Protein AF-A0A535HLF4-F1 (afdb_monomer_lite)

Radius of gyration: 20.34 Å; chains: 1; bounding box: 39×27×72 Å

Structure (mmCIF, N/CA/C/O backbone):
data_AF-A0A535HLF4-F1
#
_entry.id   AF-A0A535HLF4-F1
#
loop_
_atom_site.group_PDB
_atom_site.id
_atom_site.type_symbol
_atom_site.label_atom_id
_atom_site.label_alt_id
_atom_site.label_comp_id
_atom_site.label_asym_id
_atom_site.label_entity_id
_atom_site.label_seq_id
_atom_site.pdbx_PDB_ins_code
_atom_site.Cartn_x
_atom_site.Cartn_y
_atom_site.Cartn_z
_atom_site.occupancy
_atom_site.B_iso_or_equiv
_atom_site.auth_seq_id
_atom_site.auth_comp_id
_atom_site.auth_asym_id
_atom_site.auth_atom_id
_atom_site.pdbx_PDB_model_num
ATOM 1 N N . MET A 1 1 ? -10.264 -4.243 44.017 1.00 39.00 1 MET A N 1
ATOM 2 C CA . MET A 1 1 ? -11.212 -4.834 43.049 1.00 39.00 1 MET A CA 1
ATOM 3 C C . MET A 1 1 ? -11.030 -4.059 41.751 1.00 39.00 1 MET A C 1
ATOM 5 O O . MET A 1 1 ? -11.555 -2.963 41.625 1.00 39.00 1 MET A O 1
ATOM 9 N N . ASN A 1 2 ? -10.139 -4.531 40.873 1.00 40.22 2 ASN A N 1
ATOM 10 C CA . ASN A 1 2 ? -9.757 -3.795 39.664 1.00 40.22 2 ASN A CA 1
ATOM 11 C C . ASN A 1 2 ? -10.858 -3.970 38.621 1.00 40.22 2 ASN A C 1
ATOM 13 O O . ASN A 1 2 ? -11.098 -5.075 38.140 1.00 40.22 2 ASN A O 1
ATOM 17 N N . THR A 1 3 ? -11.554 -2.887 38.302 1.00 48.69 3 THR A N 1
ATOM 18 C CA . THR A 1 3 ? -12.535 -2.829 37.224 1.00 48.69 3 THR A CA 1
ATOM 19 C C . THR A 1 3 ? -11.800 -2.884 35.888 1.00 48.69 3 THR A C 1
ATOM 21 O O . THR A 1 3 ? -11.430 -1.864 35.312 1.00 48.69 3 THR A O 1
ATOM 24 N N . SER A 1 4 ? -11.556 -4.094 35.386 1.00 50.53 4 SER A N 1
ATOM 25 C CA . SER A 1 4 ? -11.115 -4.313 34.009 1.00 50.53 4 SER A CA 1
ATOM 26 C C . SER A 1 4 ? -12.221 -3.837 33.069 1.00 50.53 4 SER A C 1
ATOM 28 O O . SER A 1 4 ? -13.169 -4.566 32.780 1.00 50.53 4 SER A O 1
ATOM 30 N N . SER A 1 5 ? -12.142 -2.584 32.625 1.00 57.81 5 SER A N 1
ATOM 31 C CA . SER A 1 5 ? -13.038 -2.030 31.619 1.00 57.81 5 SER A CA 1
ATOM 32 C C . SER A 1 5 ? -12.836 -2.794 30.310 1.00 57.81 5 SER A C 1
ATOM 34 O O . SER A 1 5 ? -11.873 -2.587 29.575 1.00 57.81 5 SER A O 1
ATOM 36 N N . THR A 1 6 ? -13.730 -3.740 30.021 1.00 64.94 6 THR A N 1
ATOM 37 C CA . THR A 1 6 ? -13.706 -4.489 28.764 1.00 64.94 6 THR A CA 1
ATOM 38 C C . THR A 1 6 ? -13.972 -3.513 27.621 1.00 64.94 6 THR A C 1
ATOM 40 O O . THR A 1 6 ? -15.090 -3.017 27.460 1.00 64.94 6 THR A O 1
ATOM 43 N N . PHE A 1 7 ? -12.942 -3.194 26.839 1.00 70.12 7 PHE A N 1
ATOM 44 C CA . PHE A 1 7 ? -13.073 -2.330 25.672 1.00 70.12 7 PHE A CA 1
ATOM 45 C C . PHE A 1 7 ? -14.036 -2.976 24.664 1.00 70.12 7 PHE A C 1
ATOM 47 O O . PHE A 1 7 ? -13.758 -4.043 24.118 1.00 70.12 7 PHE A O 1
ATOM 54 N N . LYS A 1 8 ? -15.190 -2.342 24.423 1.00 79.06 8 LYS A N 1
ATOM 55 C CA . LYS A 1 8 ? -16.149 -2.764 23.394 1.00 79.06 8 LYS A CA 1
ATOM 56 C C . LYS A 1 8 ? -15.992 -1.880 22.163 1.00 79.06 8 LYS A C 1
ATOM 58 O O . LYS A 1 8 ? -16.388 -0.715 22.176 1.00 79.06 8 LYS A O 1
ATOM 63 N N . PHE A 1 9 ? -15.446 -2.450 21.094 1.00 79.50 9 PHE A N 1
ATOM 64 C CA . PHE A 1 9 ? -15.343 -1.780 19.802 1.00 79.50 9 PHE A CA 1
ATOM 65 C C . PHE A 1 9 ? -16.737 -1.447 19.242 1.00 79.50 9 PHE A C 1
ATOM 67 O O . PHE A 1 9 ? -17.640 -2.286 19.237 1.00 79.50 9 PHE A O 1
ATOM 74 N N . ARG A 1 10 ? -16.914 -0.214 18.755 1.00 84.69 10 ARG A N 1
ATOM 75 C CA . ARG A 1 10 ? -18.171 0.274 18.168 1.00 84.69 10 ARG A CA 1
ATOM 76 C C . ARG A 1 10 ? -17.894 0.913 16.812 1.00 84.69 10 ARG A C 1
ATOM 78 O O . ARG A 1 10 ? -17.233 1.945 16.752 1.00 84.69 10 ARG A O 1
ATOM 85 N N . TRP A 1 11 ? -18.484 0.372 15.749 1.00 80.88 11 TRP A N 1
ATOM 86 C CA . TRP A 1 11 ? -18.336 0.894 14.382 1.00 80.88 11 TRP A CA 1
ATOM 87 C C . TRP A 1 11 ? -18.789 2.350 14.218 1.00 80.88 11 TRP A C 1
ATOM 89 O O . TRP A 1 11 ? -18.160 3.111 13.499 1.00 80.88 11 TRP A O 1
ATOM 99 N N . ARG A 1 12 ? -19.838 2.765 14.940 1.00 83.50 12 ARG A N 1
ATOM 100 C CA . ARG A 1 12 ? -20.355 4.148 14.917 1.00 83.50 12 ARG A CA 1
ATOM 101 C C . ARG A 1 12 ? -19.564 5.131 15.795 1.00 83.50 12 ARG A C 1
ATOM 103 O O . ARG A 1 12 ? -20.002 6.260 15.978 1.00 83.50 12 ARG A O 1
ATOM 110 N N . SER A 1 13 ? -18.458 4.702 16.404 1.00 85.50 13 SER A N 1
ATOM 111 C CA . SER A 1 13 ? -17.567 5.599 17.152 1.00 85.50 13 SER A CA 1
ATOM 112 C C . SER A 1 13 ? -16.531 6.234 16.223 1.00 85.50 13 SER A C 1
ATOM 114 O O . SER A 1 13 ? -16.254 5.686 15.159 1.00 85.50 13 SER A O 1
ATOM 116 N N . LEU A 1 14 ? -15.907 7.336 16.652 1.00 81.75 14 LEU A N 1
ATOM 117 C CA . LEU A 1 14 ? -14.787 7.959 15.929 1.00 81.75 14 LEU A CA 1
ATOM 118 C C . LEU A 1 14 ? -13.689 6.943 15.576 1.00 81.75 14 LEU A C 1
ATOM 120 O O . LEU A 1 14 ? -13.194 6.941 14.458 1.00 81.75 14 LEU A O 1
ATOM 124 N N . LEU A 1 15 ? -13.385 6.014 16.488 1.00 81.81 15 LEU A N 1
ATOM 125 C CA . LEU A 1 15 ? -12.400 4.955 16.259 1.00 81.81 15 LEU A CA 1
ATOM 126 C C . LEU A 1 15 ? -12.857 3.968 15.171 1.00 81.81 15 LEU A C 1
ATOM 128 O O . LEU A 1 15 ? -12.048 3.536 14.358 1.00 81.81 15 LEU A O 1
ATOM 132 N N . GLY A 1 16 ? -14.153 3.650 15.109 1.00 79.06 16 GLY A N 1
ATOM 133 C CA . GLY A 1 16 ? -14.724 2.826 14.041 1.00 79.06 16 GLY A CA 1
ATOM 134 C C . GLY A 1 16 ? -14.679 3.501 12.666 1.00 79.06 16 GLY A C 1
ATOM 135 O O . GLY A 1 16 ? -14.392 2.832 11.676 1.00 79.06 16 GLY A O 1
ATOM 136 N N . ILE A 1 17 ? -14.885 4.821 12.614 1.00 86.06 17 ILE A N 1
ATOM 137 C CA . ILE A 1 17 ? -14.756 5.619 11.384 1.00 86.06 17 ILE A CA 1
ATOM 138 C C . ILE A 1 17 ? -13.297 5.643 10.912 1.00 86.06 17 ILE A C 1
ATOM 140 O O . ILE A 1 17 ? -13.038 5.374 9.742 1.00 86.06 17 ILE A O 1
ATOM 144 N N . SER A 1 18 ? -12.338 5.888 11.813 1.00 82.50 18 SER A N 1
ATOM 145 C CA . SER A 1 18 ? -10.908 5.838 11.477 1.00 82.50 18 SER A CA 1
ATOM 146 C C . SER A 1 18 ? -10.494 4.461 10.961 1.00 82.50 18 SER A C 1
ATOM 148 O O . SER A 1 18 ? -9.805 4.378 9.950 1.00 82.50 18 SER A O 1
ATOM 150 N N . VAL A 1 19 ? -10.954 3.380 11.604 1.00 82.56 19 VAL A N 1
ATOM 151 C CA . VAL A 1 19 ? -10.715 2.009 11.125 1.00 82.56 19 VAL A CA 1
ATOM 152 C C . VAL A 1 19 ? -11.241 1.839 9.704 1.00 82.56 19 VAL A C 1
ATOM 154 O O . VAL A 1 19 ? -10.497 1.354 8.864 1.00 82.56 19 VAL A O 1
ATOM 157 N N . ALA A 1 20 ? -12.475 2.262 9.414 1.00 86.00 20 ALA A N 1
ATOM 158 C CA . ALA A 1 20 ? -13.055 2.140 8.076 1.00 86.00 20 ALA A CA 1
ATOM 159 C C . ALA A 1 20 ? -12.265 2.928 7.016 1.00 86.00 20 ALA A C 1
ATOM 161 O O . ALA A 1 20 ? -11.998 2.395 5.941 1.00 86.00 20 ALA A O 1
ATOM 162 N N . LEU A 1 21 ? -11.842 4.156 7.336 1.00 87.06 21 LEU A N 1
ATOM 163 C CA . LEU A 1 21 ? -11.036 4.986 6.440 1.00 87.06 21 LEU A CA 1
ATOM 164 C C . LEU A 1 21 ? -9.686 4.334 6.134 1.00 87.06 21 LEU A C 1
ATOM 166 O O . LEU A 1 21 ? -9.375 4.120 4.964 1.00 87.06 21 LEU A O 1
ATOM 170 N N . TYR A 1 22 ? -8.927 3.933 7.156 1.00 86.19 22 TYR A N 1
ATOM 171 C CA . TYR A 1 22 ? -7.631 3.287 6.939 1.00 86.19 22 TYR A CA 1
ATOM 172 C C . TYR A 1 22 ? -7.755 1.934 6.233 1.00 86.19 22 TYR A C 1
ATOM 174 O O . TYR A 1 22 ? -6.888 1.583 5.439 1.00 86.19 22 TYR A O 1
ATOM 182 N N . LEU A 1 23 ? -8.844 1.189 6.456 1.00 86.31 23 LEU A N 1
ATOM 183 C CA . LEU A 1 23 ? -9.101 -0.049 5.718 1.00 86.31 23 LEU A CA 1
ATOM 184 C C . LEU A 1 23 ? -9.404 0.218 4.248 1.00 86.31 23 LEU A C 1
ATOM 186 O O . LEU A 1 23 ? -8.883 -0.488 3.391 1.00 86.31 23 LEU A O 1
ATOM 190 N N . SER A 1 24 ? -10.219 1.233 3.954 1.00 86.62 24 SER A N 1
ATOM 191 C CA . SER A 1 24 ? -10.517 1.618 2.574 1.00 86.62 24 SER A CA 1
ATOM 192 C C . SER A 1 24 ? -9.265 2.109 1.845 1.00 86.62 24 SER A C 1
ATOM 194 O O . SER A 1 24 ? -9.007 1.683 0.722 1.00 86.62 24 SER A O 1
ATOM 196 N N . TYR A 1 25 ? -8.434 2.913 2.511 1.00 83.00 25 TYR A N 1
ATOM 197 C CA . TYR A 1 25 ? -7.167 3.391 1.971 1.00 83.00 25 TYR A CA 1
ATOM 198 C C . TYR A 1 25 ? -6.171 2.246 1.745 1.00 83.00 25 TYR A C 1
ATOM 200 O O . TYR A 1 25 ? -5.617 2.118 0.654 1.00 83.00 25 TYR A O 1
ATOM 208 N N . GLY A 1 26 ? -5.993 1.362 2.730 1.00 80.38 26 GLY A N 1
ATOM 209 C CA . GLY A 1 26 ? -5.147 0.178 2.595 1.00 80.38 26 GLY A CA 1
ATOM 210 C C . GLY A 1 26 ? -5.627 -0.753 1.479 1.00 80.38 26 GLY A C 1
ATOM 211 O O . GLY A 1 26 ? -4.821 -1.214 0.681 1.00 80.38 26 GLY A O 1
ATOM 212 N N . ALA A 1 27 ? -6.939 -0.971 1.348 1.00 84.19 27 ALA A N 1
ATOM 213 C CA . ALA A 1 27 ? -7.509 -1.790 0.278 1.00 84.19 27 ALA A CA 1
ATOM 214 C C . ALA A 1 27 ? -7.254 -1.198 -1.118 1.00 84.19 27 ALA A C 1
ATOM 216 O O . ALA A 1 27 ? -6.897 -1.936 -2.036 1.00 84.19 27 ALA A O 1
ATOM 217 N N . LEU A 1 28 ? -7.372 0.125 -1.278 1.00 83.31 28 LEU A N 1
ATOM 218 C CA . LEU A 1 28 ? -6.998 0.801 -2.525 1.00 83.31 28 LEU A CA 1
ATOM 219 C C . LEU A 1 28 ? -5.506 0.619 -2.838 1.00 83.31 28 LEU A C 1
ATOM 221 O O . LEU A 1 28 ? -5.153 0.313 -3.975 1.00 83.31 28 LEU A O 1
ATOM 225 N N . ASN A 1 29 ? -4.642 0.725 -1.825 1.00 80.75 29 ASN A N 1
ATOM 226 C CA . ASN A 1 29 ? -3.202 0.498 -1.967 1.00 80.75 29 ASN A CA 1
ATOM 227 C C . ASN A 1 29 ? -2.819 -0.971 -2.196 1.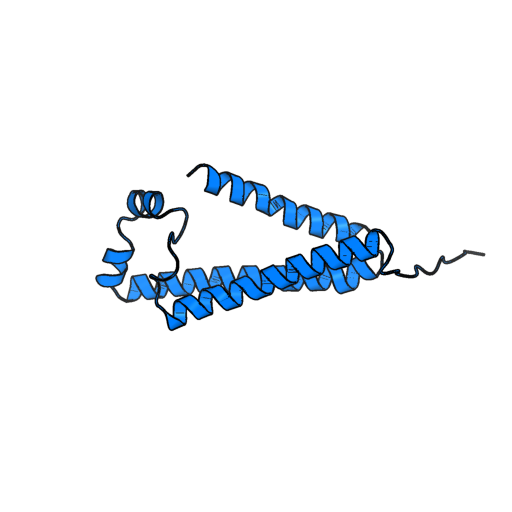00 80.75 29 ASN A C 1
ATOM 229 O O . ASN A 1 29 ? -1.726 -1.224 -2.682 1.00 80.75 29 ASN A O 1
ATOM 233 N N . VAL A 1 30 ? -3.690 -1.939 -1.895 1.00 81.50 30 VAL A N 1
ATOM 234 C CA . VAL A 1 30 ? -3.522 -3.341 -2.321 1.00 81.50 30 VAL A CA 1
ATOM 235 C C . VAL A 1 30 ? -3.962 -3.524 -3.776 1.00 81.50 30 VAL A C 1
ATOM 237 O O . VAL A 1 30 ? -3.355 -4.299 -4.509 1.00 81.50 30 VAL A O 1
ATOM 240 N N . TYR A 1 31 ? -5.002 -2.812 -4.212 1.00 81.19 31 TYR A N 1
ATOM 241 C CA . TYR A 1 31 ? -5.533 -2.919 -5.572 1.00 81.19 31 TYR A CA 1
ATOM 242 C C . TYR A 1 31 ? -4.597 -2.314 -6.632 1.00 81.19 31 TYR A C 1
ATOM 244 O O . TYR A 1 31 ? -4.345 -2.936 -7.665 1.00 81.19 31 TYR A O 1
ATOM 252 N N . LEU A 1 32 ? -4.051 -1.123 -6.369 1.00 77.06 32 LEU A N 1
ATOM 253 C CA . LEU A 1 32 ? -3.125 -0.407 -7.260 1.00 77.06 32 LEU A CA 1
ATOM 254 C C . LEU A 1 32 ? -1.937 -1.263 -7.758 1.00 77.06 32 LEU A C 1
ATOM 256 O O . LEU A 1 32 ? -1.775 -1.378 -8.973 1.00 77.06 32 LEU A O 1
ATOM 260 N N . PRO A 1 33 ? -1.150 -1.922 -6.887 1.00 75.75 33 PRO A N 1
ATOM 261 C CA . PRO A 1 33 ? -0.014 -2.745 -7.293 1.00 75.75 33 PRO A CA 1
ATOM 262 C C . PRO A 1 33 ? -0.405 -4.079 -7.934 1.00 75.75 33 PRO A C 1
ATOM 264 O O . PRO A 1 33 ? 0.481 -4.798 -8.370 1.00 75.75 33 PRO A O 1
ATOM 267 N N . ILE A 1 34 ? -1.690 -4.437 -8.015 1.00 78.31 34 ILE A N 1
ATOM 268 C CA . ILE A 1 34 ? -2.157 -5.542 -8.871 1.00 78.31 34 ILE A CA 1
ATOM 269 C C . ILE A 1 34 ? -2.508 -4.991 -10.253 1.00 78.31 34 ILE A C 1
ATOM 271 O O . ILE A 1 34 ? -2.126 -5.561 -11.274 1.00 78.31 34 ILE A O 1
ATOM 275 N N . TYR A 1 35 ? -3.221 -3.865 -10.285 1.00 74.44 35 TYR A N 1
ATOM 276 C CA . TYR A 1 35 ? -3.675 -3.231 -11.516 1.00 74.44 35 TYR A CA 1
ATOM 277 C C . TYR A 1 35 ? -2.506 -2.764 -12.395 1.00 74.44 35 TYR A C 1
ATOM 279 O O . TYR A 1 35 ? -2.476 -3.078 -13.583 1.00 74.44 35 TYR A O 1
ATOM 287 N N . VAL A 1 36 ? -1.520 -2.074 -11.814 1.00 69.94 36 VAL A N 1
ATOM 288 C CA . VAL A 1 36 ? -0.363 -1.533 -12.546 1.00 69.94 36 VAL A CA 1
ATOM 289 C C . VAL A 1 36 ? 0.421 -2.633 -13.278 1.00 69.94 36 VAL A C 1
ATOM 291 O O . VAL A 1 36 ? 0.443 -2.595 -14.510 1.00 69.94 36 VAL A O 1
ATOM 294 N N . PRO A 1 37 ? 0.988 -3.662 -12.618 1.00 67.94 37 PRO A N 1
ATOM 295 C CA . PRO A 1 37 ? 1.740 -4.696 -13.323 1.00 67.94 37 PRO A CA 1
ATOM 296 C C . PRO A 1 37 ? 0.854 -5.499 -14.276 1.00 67.94 37 PRO A C 1
ATOM 298 O O . PRO A 1 37 ? 1.302 -5.849 -15.363 1.00 67.94 37 PRO A O 1
ATOM 301 N N . TYR A 1 38 ? -0.425 -5.720 -13.953 1.00 72.50 38 TYR A N 1
ATOM 302 C CA . TYR A 1 38 ? -1.352 -6.348 -14.896 1.00 72.50 38 TYR A CA 1
ATOM 303 C C . TYR A 1 38 ? -1.456 -5.552 -16.208 1.00 72.50 38 TYR A C 1
ATOM 305 O O . TYR A 1 38 ? -1.381 -6.131 -17.293 1.00 72.50 38 TYR A O 1
ATOM 313 N N . THR A 1 39 ? -1.559 -4.222 -16.134 1.00 66.94 39 THR A N 1
ATOM 314 C CA . THR A 1 39 ? -1.562 -3.360 -17.328 1.00 66.94 39 THR A CA 1
ATOM 315 C C . THR A 1 39 ? -0.207 -3.304 -18.039 1.00 66.94 39 THR A C 1
ATOM 317 O O . THR A 1 39 ? -0.186 -3.279 -19.268 1.00 66.94 39 THR A O 1
ATOM 320 N N . LEU A 1 40 ? 0.922 -3.378 -17.324 1.00 66.94 40 LEU A N 1
ATOM 321 C CA . LEU A 1 40 ? 2.247 -3.480 -17.955 1.00 66.94 40 LEU A CA 1
ATOM 322 C C . LEU A 1 40 ? 2.420 -4.785 -18.729 1.00 66.94 40 LEU A C 1
ATOM 324 O O . LEU A 1 40 ? 2.890 -4.775 -19.864 1.00 66.94 40 LEU A O 1
ATOM 328 N N . HIS A 1 41 ? 2.079 -5.914 -18.108 1.00 67.69 41 HIS A N 1
ATOM 329 C CA . HIS A 1 41 ? 2.272 -7.239 -18.698 1.00 67.69 41 HIS A CA 1
ATOM 330 C C . HIS A 1 41 ? 1.318 -7.477 -19.878 1.00 67.69 41 HIS A C 1
ATOM 332 O O . HIS A 1 41 ? 1.641 -8.251 -20.775 1.00 67.69 41 HIS A O 1
ATOM 338 N N . THR A 1 42 ? 0.167 -6.792 -19.919 1.00 68.12 42 THR A N 1
ATOM 339 C CA . THR A 1 42 ? -0.814 -6.915 -21.014 1.00 68.12 42 THR A CA 1
ATOM 340 C C . THR A 1 42 ? -0.661 -5.871 -22.123 1.00 68.12 42 THR A C 1
ATOM 342 O O . THR A 1 42 ? -0.952 -6.186 -23.275 1.00 68.12 42 THR A O 1
ATOM 345 N N . GLN A 1 43 ? -0.208 -4.650 -21.816 1.00 62.88 43 GLN A N 1
ATOM 346 C CA . GLN A 1 43 ? -0.121 -3.537 -22.780 1.00 62.88 43 GLN A CA 1
ATOM 347 C C . GLN A 1 43 ? 1.325 -3.099 -23.090 1.00 62.88 43 GLN A C 1
ATOM 349 O O . GLN A 1 43 ? 1.539 -2.255 -23.959 1.00 62.88 43 GLN A O 1
ATOM 354 N N . GLY A 1 44 ? 2.323 -3.697 -22.431 1.00 54.81 44 GLY A N 1
ATOM 355 C CA . GLY A 1 44 ? 3.743 -3.376 -22.579 1.00 54.81 44 GLY A CA 1
ATOM 356 C C . GLY A 1 44 ? 4.193 -2.187 -21.722 1.00 54.81 44 GLY A C 1
ATOM 357 O O . GLY A 1 44 ? 3.382 -1.395 -21.254 1.00 54.81 44 GLY A O 1
ATOM 358 N N . ALA A 1 45 ? 5.512 -2.024 -21.559 1.00 53.12 45 ALA A N 1
ATOM 359 C CA . ALA A 1 45 ? 6.155 -0.984 -20.734 1.00 53.12 45 ALA A CA 1
ATOM 360 C C . ALA A 1 45 ? 5.859 0.479 -21.150 1.00 53.12 45 ALA A C 1
ATOM 362 O O . ALA A 1 45 ? 6.341 1.410 -20.518 1.00 53.12 45 ALA A O 1
ATOM 363 N N . TRP A 1 46 ? 5.072 0.675 -22.209 1.00 50.66 46 TRP A N 1
ATOM 364 C CA . TRP A 1 46 ? 4.659 1.963 -22.769 1.00 50.66 46 TRP A CA 1
ATOM 365 C C . TRP A 1 46 ? 3.319 2.467 -22.221 1.00 50.66 46 TRP A C 1
ATOM 367 O O . TRP A 1 46 ? 2.948 3.608 -22.483 1.00 50.66 46 TRP A O 1
ATOM 377 N N . SER A 1 47 ? 2.567 1.619 -21.510 1.00 49.62 47 SER A N 1
ATOM 378 C CA . SER A 1 47 ? 1.214 1.932 -21.023 1.00 49.62 47 SER A CA 1
ATOM 379 C C . SER A 1 47 ? 1.190 2.803 -19.763 1.00 49.62 47 SER A C 1
ATOM 381 O O . SER A 1 47 ? 0.152 3.361 -19.411 1.00 49.62 47 SER A O 1
ATOM 383 N N . VAL A 1 48 ? 2.337 2.961 -19.110 1.00 49.22 48 VAL A N 1
ATOM 384 C CA . VAL A 1 48 ? 2.549 3.816 -17.938 1.00 49.22 48 VAL A CA 1
ATOM 385 C C . VAL A 1 48 ? 3.492 4.934 -18.361 1.00 49.22 48 VAL A C 1
ATOM 387 O O . VAL A 1 48 ? 4.688 4.717 -18.530 1.00 49.22 48 VAL A O 1
ATOM 390 N N . GLY A 1 49 ? 2.943 6.121 -18.621 1.00 49.53 49 GLY A N 1
ATOM 391 C CA . GLY A 1 49 ? 3.752 7.317 -18.868 1.00 49.53 49 GLY A CA 1
ATOM 392 C C . GLY A 1 49 ? 4.539 7.718 -17.617 1.00 49.53 49 GLY A C 1
ATOM 393 O O . GLY A 1 49 ? 4.011 7.570 -16.518 1.00 49.53 49 GLY A O 1
ATOM 394 N N . GLY A 1 50 ? 5.760 8.241 -17.805 1.00 46.28 50 GLY A N 1
ATOM 395 C CA . GLY A 1 50 ? 6.689 8.621 -16.732 1.00 46.28 50 GLY A CA 1
ATOM 396 C C . GLY A 1 50 ? 7.118 7.421 -15.886 1.00 46.28 50 GLY A C 1
ATOM 397 O O . GLY A 1 50 ? 6.383 6.966 -15.015 1.00 46.28 50 GLY A O 1
ATOM 398 N N . LEU A 1 51 ? 8.308 6.889 -16.142 1.00 51.09 51 LEU A N 1
ATOM 399 C CA . LEU A 1 51 ? 8.775 5.666 -15.501 1.00 51.09 51 LEU A CA 1
ATOM 400 C C . LEU A 1 51 ? 9.333 5.920 -14.093 1.00 51.09 51 LEU A C 1
ATOM 402 O O . LEU A 1 51 ? 9.206 5.059 -13.220 1.00 51.09 51 LEU A O 1
ATOM 406 N N . VAL A 1 52 ? 9.976 7.073 -13.877 1.00 49.06 52 VAL A N 1
ATOM 407 C CA . VAL A 1 52 ? 10.611 7.410 -12.593 1.00 49.06 52 VAL A CA 1
ATOM 408 C C . VAL A 1 52 ? 10.052 8.706 -12.011 1.00 49.06 52 VAL A C 1
ATOM 410 O O . VAL A 1 52 ? 9.646 8.696 -10.848 1.00 49.06 52 VAL A O 1
ATOM 413 N N . LEU A 1 53 ? 9.986 9.794 -12.788 1.00 49.25 53 LEU A N 1
ATOM 414 C CA . LEU A 1 53 ? 9.441 11.084 -12.327 1.00 49.25 53 LEU A CA 1
ATOM 415 C C . LEU A 1 53 ? 8.391 11.669 -13.288 1.00 49.25 53 LEU A C 1
ATOM 417 O O . LEU A 1 53 ? 7.215 11.757 -12.944 1.00 49.25 53 LEU A O 1
ATOM 421 N N . THR A 1 54 ? 8.814 12.062 -14.490 1.00 52.91 54 THR A N 1
ATOM 422 C CA . THR A 1 54 ? 7.987 12.643 -15.561 1.00 52.91 54 THR A CA 1
ATOM 423 C C . THR A 1 54 ? 8.622 12.303 -16.907 1.00 52.91 54 THR A C 1
ATOM 425 O O . THR A 1 54 ? 9.817 12.009 -16.973 1.00 52.91 54 THR A O 1
ATOM 428 N N . ASN A 1 55 ? 7.853 12.345 -18.001 1.00 57.19 55 ASN A N 1
ATOM 429 C CA . ASN A 1 55 ? 8.414 12.093 -19.334 1.00 57.19 55 ASN A CA 1
ATOM 430 C C . ASN A 1 55 ? 9.565 13.065 -19.650 1.00 57.19 55 ASN A C 1
ATOM 432 O O . ASN A 1 55 ? 10.540 12.648 -20.271 1.00 57.19 55 ASN A O 1
ATOM 436 N N . GLU A 1 56 ? 9.490 14.327 -19.208 1.00 55.06 56 GLU A N 1
ATOM 437 C CA . GLU A 1 56 ? 10.551 15.312 -19.439 1.00 55.06 56 GLU A CA 1
ATOM 438 C C . GLU A 1 56 ? 11.808 15.052 -18.592 1.00 55.06 56 GLU A C 1
ATOM 440 O O . GLU A 1 56 ? 12.922 15.143 -19.116 1.00 55.06 56 GLU A O 1
ATOM 445 N N . ALA A 1 57 ? 11.658 14.701 -17.309 1.00 52.53 57 ALA A N 1
ATOM 446 C CA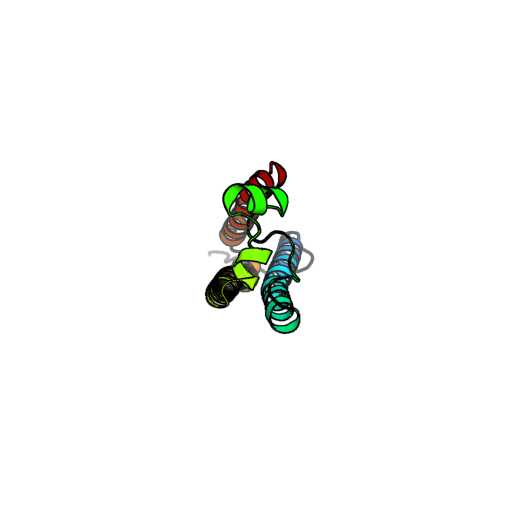 . ALA A 1 57 ? 12.788 14.416 -16.419 1.00 52.53 57 ALA A CA 1
ATOM 447 C C . ALA A 1 57 ? 13.498 13.103 -16.789 1.00 52.53 57 ALA A C 1
ATOM 449 O O . ALA A 1 57 ? 14.732 13.039 -16.788 1.00 52.53 57 ALA A O 1
ATOM 450 N N . ASP A 1 58 ? 12.727 12.085 -17.181 1.00 52.56 58 ASP A N 1
ATOM 451 C CA . ASP A 1 58 ? 13.255 10.796 -17.631 1.00 52.56 58 ASP A CA 1
ATOM 452 C C . ASP A 1 58 ? 13.988 10.948 -18.978 1.00 52.56 58 ASP A C 1
ATOM 454 O O . ASP A 1 58 ? 15.080 10.402 -19.146 1.00 52.56 58 ASP A O 1
ATOM 458 N N . LEU A 1 59 ? 13.465 11.779 -19.894 1.00 56.53 59 LEU A N 1
ATOM 459 C CA . LEU A 1 59 ? 14.153 12.162 -21.136 1.00 56.53 59 LEU A CA 1
ATOM 460 C C . LEU A 1 59 ? 15.471 12.904 -20.873 1.00 56.53 59 LEU A C 1
ATOM 462 O O . LEU A 1 59 ? 16.447 12.687 -21.594 1.00 56.53 59 LEU A O 1
ATOM 466 N N . ALA A 1 60 ? 15.509 13.776 -19.861 1.00 53.88 60 ALA A N 1
ATOM 467 C CA . ALA A 1 60 ? 16.666 14.615 -19.558 1.00 53.88 60 ALA A CA 1
ATOM 468 C C . ALA A 1 60 ? 17.802 13.861 -18.848 1.00 53.88 60 ALA A C 1
ATOM 470 O O . ALA A 1 60 ? 18.972 14.124 -19.130 1.00 53.88 60 ALA A O 1
ATOM 471 N N . MET A 1 61 ? 17.486 12.934 -17.935 1.00 52.69 61 MET A N 1
ATOM 472 C CA . MET A 1 61 ? 18.511 12.180 -17.201 1.00 52.69 61 MET A CA 1
ATOM 473 C C . MET A 1 61 ? 18.986 10.922 -17.925 1.00 52.69 61 MET A C 1
ATOM 475 O O . MET A 1 61 ? 20.149 10.543 -17.779 1.00 52.69 61 MET A O 1
ATOM 479 N N . LEU A 1 62 ? 18.102 10.246 -18.659 1.00 53.66 62 LEU A N 1
ATOM 480 C CA . LEU A 1 62 ? 18.349 8.879 -19.127 1.00 53.66 62 LEU A CA 1
ATOM 481 C C . LEU A 1 62 ? 18.172 8.726 -20.648 1.00 53.66 62 LEU A C 1
ATOM 483 O O . LEU A 1 62 ? 18.446 7.660 -21.201 1.00 53.66 62 LEU A O 1
ATOM 487 N N . GLY A 1 63 ? 17.793 9.806 -21.341 1.00 57.28 63 GLY A N 1
ATOM 488 C CA . GLY A 1 63 ? 17.389 9.772 -22.742 1.00 57.28 63 GLY A CA 1
ATOM 489 C C . GLY A 1 63 ? 15.998 9.157 -22.914 1.00 57.28 63 GLY A C 1
ATOM 490 O O . GLY A 1 63 ? 15.310 8.822 -21.953 1.00 57.28 63 GLY A O 1
ATOM 491 N N . SER A 1 64 ? 15.554 8.994 -24.161 1.00 56.59 64 SER A N 1
ATOM 492 C CA . SER A 1 64 ? 14.300 8.297 -24.457 1.00 56.59 64 SER A CA 1
ATOM 493 C C . SER A 1 64 ? 14.441 6.817 -24.076 1.00 56.59 64 SER A C 1
ATOM 495 O O . SER A 1 64 ? 14.937 6.003 -24.853 1.00 56.59 64 SER A O 1
ATOM 497 N N . PHE A 1 65 ? 14.026 6.437 -22.864 1.00 55.53 65 PHE A N 1
ATOM 498 C CA . PHE A 1 65 ? 13.967 5.028 -22.440 1.00 55.53 65 PHE A CA 1
ATOM 499 C C . PHE A 1 65 ? 13.109 4.173 -23.357 1.00 55.53 65 PHE A C 1
ATOM 501 O O . PHE A 1 65 ? 13.378 2.995 -23.563 1.00 55.53 65 PHE A O 1
ATOM 508 N N . ALA A 1 66 ? 12.103 4.812 -23.930 1.00 53.28 66 ALA A N 1
ATOM 509 C CA . ALA A 1 66 ? 11.354 4.355 -25.069 1.00 53.28 66 ALA A CA 1
ATOM 510 C C . ALA A 1 66 ? 12.273 3.841 -26.201 1.00 53.28 66 ALA A C 1
ATOM 512 O O . ALA A 1 66 ? 12.198 2.677 -26.595 1.00 53.28 66 ALA A O 1
ATOM 513 N N . GLU A 1 67 ? 13.196 4.665 -26.691 1.00 55.84 67 GLU A N 1
ATOM 514 C CA . GLU A 1 67 ? 14.156 4.273 -27.731 1.00 55.84 67 GLU A CA 1
ATOM 515 C C . GLU A 1 67 ? 15.195 3.254 -27.233 1.00 55.84 67 GLU A C 1
ATOM 517 O O . GLU A 1 67 ? 15.584 2.355 -27.983 1.00 55.84 67 GLU A O 1
ATOM 522 N N . ALA A 1 68 ? 15.628 3.341 -25.970 1.00 56.91 68 ALA A N 1
ATOM 523 C CA . ALA A 1 68 ? 16.570 2.386 -25.379 1.00 56.91 68 ALA A CA 1
ATOM 524 C C . ALA A 1 68 ? 15.964 0.977 -25.234 1.00 56.91 68 ALA A C 1
ATOM 526 O O . ALA A 1 68 ? 16.622 -0.013 -25.555 1.00 56.91 68 ALA A O 1
ATOM 527 N N . ALA A 1 69 ? 14.695 0.880 -24.829 1.00 56.47 69 ALA A N 1
ATOM 528 C CA . ALA A 1 69 ? 13.945 -0.372 -24.749 1.00 56.47 69 ALA A CA 1
ATOM 529 C C . ALA A 1 69 ? 13.605 -0.942 -26.138 1.00 56.47 69 ALA A C 1
ATOM 531 O O . ALA A 1 69 ? 13.501 -2.159 -26.284 1.00 56.47 69 ALA A O 1
ATOM 532 N N . GLN A 1 70 ? 13.472 -0.094 -27.168 1.00 60.00 70 GLN A N 1
ATOM 533 C CA . GLN A 1 70 ? 13.370 -0.551 -28.564 1.00 60.00 70 GLN A CA 1
ATOM 534 C C . GLN A 1 70 ? 14.700 -1.083 -29.106 1.00 60.00 70 GLN A C 1
ATOM 536 O O . GLN A 1 70 ? 14.697 -1.976 -29.953 1.00 60.00 70 GLN A O 1
ATOM 541 N N . ARG A 1 71 ? 15.835 -0.548 -28.638 1.00 63.81 71 ARG A N 1
ATOM 542 C CA . ARG A 1 71 ? 17.172 -0.987 -29.065 1.00 63.81 71 ARG A CA 1
ATOM 543 C C . ARG A 1 71 ? 17.651 -2.258 -28.368 1.00 63.81 71 ARG A C 1
ATOM 545 O O . ARG A 1 71 ? 18.353 -3.038 -29.006 1.00 63.81 71 ARG A O 1
ATOM 552 N N . ASP A 1 72 ? 17.299 -2.475 -27.100 1.00 62.41 72 ASP A N 1
ATOM 553 C CA . ASP A 1 72 ? 17.712 -3.662 -26.345 1.00 62.41 72 ASP A CA 1
ATOM 554 C C . ASP A 1 72 ? 16.588 -4.192 -25.440 1.00 62.41 72 ASP A C 1
ATOM 556 O O . ASP A 1 72 ? 16.145 -3.545 -24.486 1.00 62.41 72 ASP A O 1
ATOM 560 N N . VAL A 1 73 ? 16.167 -5.433 -25.707 1.00 67.62 73 VAL A N 1
ATOM 561 C CA . VAL A 1 73 ? 15.092 -6.121 -24.976 1.00 67.62 73 VAL A CA 1
ATOM 562 C C . VAL A 1 73 ? 15.419 -6.309 -23.487 1.00 67.62 73 VAL A C 1
ATOM 564 O O . VAL A 1 73 ? 14.513 -6.409 -22.656 1.00 67.62 73 VAL A O 1
ATOM 567 N N . ARG A 1 74 ? 16.709 -6.333 -23.120 1.00 66.25 74 ARG A N 1
ATOM 568 C CA . ARG A 1 74 ? 17.159 -6.501 -21.728 1.00 66.25 74 ARG A CA 1
ATOM 569 C C . ARG A 1 74 ? 16.863 -5.269 -20.877 1.00 66.25 74 ARG A C 1
ATOM 571 O O . ARG A 1 74 ? 16.545 -5.414 -19.698 1.00 66.25 74 ARG A O 1
ATOM 578 N N . VAL A 1 75 ? 16.920 -4.079 -21.477 1.00 65.88 75 VAL A N 1
ATOM 579 C CA . VAL A 1 75 ? 16.612 -2.810 -20.798 1.00 65.88 75 VAL A CA 1
ATOM 580 C C . VAL A 1 75 ? 15.119 -2.734 -20.481 1.00 65.88 75 VAL A C 1
ATOM 582 O O . VAL A 1 75 ? 14.750 -2.391 -19.361 1.00 65.88 75 VAL A O 1
ATOM 585 N N . GLY A 1 76 ? 14.262 -3.162 -21.415 1.00 63.12 76 GLY A N 1
ATOM 586 C CA . GLY A 1 76 ? 12.821 -3.285 -21.174 1.00 63.12 76 GLY A CA 1
ATOM 587 C C . GLY A 1 76 ? 12.477 -4.297 -20.069 1.00 63.12 76 GLY A C 1
ATOM 588 O O . GLY A 1 76 ? 11.646 -4.013 -19.210 1.00 63.12 76 GLY A O 1
ATOM 589 N N . ALA A 1 77 ? 13.154 -5.450 -20.034 1.00 68.50 77 ALA A N 1
ATOM 590 C CA . ALA A 1 77 ? 12.943 -6.468 -18.998 1.00 68.50 77 ALA A CA 1
ATOM 591 C C . ALA A 1 77 ? 13.386 -6.010 -17.595 1.00 68.50 77 ALA A C 1
ATOM 593 O O . ALA A 1 77 ? 12.713 -6.309 -16.604 1.00 68.50 77 ALA A O 1
ATOM 594 N N . PHE A 1 78 ? 14.491 -5.263 -17.501 1.00 70.38 78 PHE A N 1
ATOM 595 C CA . PHE A 1 78 ? 14.933 -4.649 -16.246 1.00 70.38 78 PHE A CA 1
ATOM 596 C C . PHE A 1 78 ? 13.899 -3.648 -15.715 1.00 70.38 78 PHE A C 1
ATOM 598 O O . PHE A 1 78 ? 13.567 -3.684 -14.533 1.00 70.38 78 PHE A O 1
ATOM 605 N N . LEU A 1 79 ? 13.339 -2.822 -16.601 1.00 68.31 79 LEU A N 1
ATOM 606 C CA . LEU A 1 79 ? 12.282 -1.860 -16.290 1.00 68.31 79 LEU A CA 1
ATOM 607 C C . LEU A 1 79 ? 11.054 -2.518 -15.653 1.00 68.31 79 LEU A C 1
ATOM 609 O O . LEU A 1 79 ? 10.597 -2.110 -14.586 1.00 68.31 79 LEU A O 1
ATOM 613 N N . VAL A 1 80 ? 10.542 -3.562 -16.311 1.00 70.81 80 VAL A N 1
ATOM 614 C CA . VAL A 1 80 ? 9.367 -4.306 -15.842 1.00 70.81 80 VAL A CA 1
ATOM 615 C C . VAL A 1 80 ? 9.673 -4.965 -14.500 1.00 70.81 80 VAL A C 1
ATOM 617 O O . VAL A 1 80 ? 8.883 -4.849 -13.571 1.00 70.81 80 VAL A O 1
ATOM 620 N N . SER A 1 81 ? 10.862 -5.556 -14.350 1.00 71.56 81 SER A N 1
ATOM 621 C CA . SER A 1 81 ? 11.283 -6.191 -13.093 1.00 71.56 81 SER A CA 1
ATOM 622 C C . SER A 1 81 ? 11.427 -5.189 -11.940 1.00 71.56 81 SER A C 1
ATOM 624 O O . SER A 1 81 ? 11.093 -5.500 -10.794 1.00 71.56 81 SER A O 1
ATOM 626 N N . PHE A 1 82 ? 11.912 -3.977 -12.222 1.00 75.56 82 PHE A N 1
ATOM 627 C CA . PHE A 1 82 ? 12.003 -2.903 -11.236 1.00 75.56 82 PHE A CA 1
ATOM 628 C C . PHE A 1 82 ? 10.608 -2.441 -10.791 1.00 75.56 82 PHE A C 1
ATOM 630 O O . PHE A 1 82 ? 10.347 -2.343 -9.589 1.00 75.56 82 PHE A O 1
ATOM 637 N N . MET A 1 83 ? 9.693 -2.242 -11.743 1.00 73.31 83 MET A N 1
ATOM 638 C CA . MET A 1 83 ? 8.308 -1.862 -11.462 1.00 73.31 83 MET A CA 1
ATOM 639 C C . MET A 1 83 ? 7.558 -2.955 -10.687 1.00 73.31 83 MET A C 1
ATOM 641 O O . MET A 1 83 ? 6.874 -2.647 -9.710 1.00 73.31 83 MET A O 1
ATOM 645 N N . ASP A 1 84 ? 7.747 -4.227 -11.048 1.00 74.38 84 ASP A N 1
ATOM 646 C CA . ASP A 1 84 ? 7.185 -5.378 -10.330 1.00 74.38 84 ASP A CA 1
ATOM 647 C C . ASP A 1 84 ? 7.697 -5.429 -8.882 1.00 74.38 84 ASP A C 1
ATOM 649 O O . ASP A 1 84 ? 6.927 -5.670 -7.950 1.00 74.38 84 ASP A O 1
ATOM 653 N N . THR A 1 85 ? 8.981 -5.129 -8.664 1.00 76.62 85 THR A N 1
ATOM 654 C CA . THR A 1 85 ? 9.578 -5.092 -7.320 1.00 76.62 85 THR A CA 1
ATOM 655 C C . THR A 1 85 ? 8.995 -3.954 -6.475 1.00 76.62 85 THR A C 1
ATOM 657 O O . THR A 1 85 ? 8.646 -4.168 -5.312 1.00 76.62 85 THR A O 1
ATOM 660 N N . MET A 1 86 ? 8.830 -2.756 -7.049 1.00 80.06 86 MET A N 1
ATOM 661 C CA . MET A 1 86 ? 8.172 -1.628 -6.374 1.00 80.06 86 MET A CA 1
ATOM 662 C C . MET A 1 86 ? 6.711 -1.948 -6.029 1.00 80.06 86 MET A C 1
ATOM 664 O O . MET A 1 86 ? 6.280 -1.719 -4.895 1.00 80.06 86 MET A O 1
ATOM 668 N N . CYS A 1 87 ? 5.970 -2.556 -6.960 1.00 80.81 87 CYS A N 1
ATOM 669 C CA . CYS A 1 87 ? 4.593 -2.995 -6.730 1.00 80.81 87 CYS A CA 1
ATOM 670 C C . CYS A 1 87 ? 4.511 -4.059 -5.624 1.00 80.81 87 CYS A C 1
ATOM 672 O O . CYS A 1 87 ? 3.635 -3.984 -4.761 1.00 80.81 87 CYS A O 1
ATOM 674 N N . ALA A 1 88 ? 5.448 -5.011 -5.586 1.00 79.19 88 ALA A N 1
ATOM 675 C CA . ALA A 1 88 ? 5.501 -6.038 -4.548 1.00 79.19 88 ALA A CA 1
ATOM 676 C C . ALA A 1 88 ? 5.724 -5.440 -3.149 1.00 79.19 88 ALA A C 1
ATOM 678 O O . ALA A 1 88 ? 5.026 -5.816 -2.202 1.00 79.19 88 ALA A O 1
ATOM 679 N N . PHE A 1 89 ? 6.643 -4.475 -3.009 1.00 82.06 89 PHE A N 1
ATOM 680 C CA . PHE A 1 89 ? 6.843 -3.772 -1.738 1.00 82.06 89 PHE A CA 1
ATOM 681 C C . PHE A 1 89 ? 5.608 -2.965 -1.333 1.00 82.06 89 PHE A C 1
ATOM 683 O O . PHE A 1 89 ? 5.173 -3.062 -0.184 1.00 82.06 89 PHE A O 1
ATOM 690 N N . MET A 1 90 ? 4.999 -2.231 -2.269 1.00 83.81 90 MET A N 1
ATOM 691 C CA . MET A 1 90 ? 3.762 -1.485 -2.018 1.00 83.81 90 MET A CA 1
ATOM 692 C C . MET A 1 90 ? 2.644 -2.408 -1.515 1.00 83.81 90 MET A C 1
ATOM 694 O O . MET A 1 90 ? 2.003 -2.113 -0.506 1.00 83.81 90 MET A O 1
ATOM 698 N N . MET A 1 91 ? 2.462 -3.568 -2.152 1.00 83.06 91 MET A N 1
ATOM 699 C CA . MET A 1 91 ? 1.464 -4.557 -1.747 1.00 83.06 91 MET A CA 1
ATOM 700 C C . MET A 1 91 ? 1.756 -5.140 -0.357 1.00 83.06 91 MET A C 1
ATOM 702 O O . MET A 1 91 ? 0.841 -5.272 0.458 1.00 83.06 91 MET A O 1
ATOM 706 N N . ALA A 1 92 ? 3.020 -5.452 -0.052 1.00 84.88 92 ALA A N 1
ATOM 707 C CA . ALA A 1 92 ? 3.419 -5.970 1.255 1.00 84.88 92 ALA A CA 1
ATOM 708 C C . ALA A 1 92 ? 3.128 -4.969 2.388 1.00 84.88 92 ALA A C 1
ATOM 710 O O . ALA A 1 92 ? 2.544 -5.343 3.409 1.00 84.88 92 ALA A O 1
ATOM 711 N N . PHE A 1 93 ? 3.473 -3.691 2.199 1.00 83.62 93 PHE A N 1
ATOM 712 C CA . PHE A 1 93 ? 3.194 -2.643 3.186 1.00 83.62 93 PHE A CA 1
ATOM 713 C C . PHE A 1 93 ? 1.699 -2.329 3.306 1.00 83.62 93 PHE A C 1
ATOM 715 O O . PHE A 1 93 ? 1.209 -2.144 4.422 1.00 83.62 93 PHE A O 1
ATOM 722 N N . ALA A 1 94 ? 0.947 -2.356 2.203 1.00 84.06 94 ALA A N 1
ATOM 723 C CA . ALA A 1 94 ? -0.501 -2.166 2.233 1.00 84.06 94 ALA A CA 1
ATOM 724 C C . ALA A 1 94 ? -1.210 -3.293 3.010 1.00 84.06 94 ALA A C 1
ATOM 726 O O . ALA A 1 94 ? -2.073 -3.030 3.851 1.00 84.06 94 ALA A O 1
ATOM 727 N N . LEU A 1 95 ? -0.802 -4.551 2.807 1.00 87.44 95 LEU A N 1
ATOM 728 C CA . LEU A 1 95 ? -1.312 -5.687 3.582 1.00 87.44 95 LEU A CA 1
ATOM 729 C C . LEU A 1 95 ? -0.945 -5.580 5.067 1.00 87.44 95 LEU A C 1
ATOM 731 O O . LEU A 1 95 ? -1.789 -5.846 5.927 1.00 87.44 95 LEU A O 1
ATOM 735 N N . LEU A 1 96 ? 0.281 -5.149 5.378 1.00 88.44 96 LEU A N 1
ATOM 736 C CA . LEU A 1 96 ? 0.710 -4.895 6.753 1.00 88.44 96 LEU A CA 1
ATOM 737 C C . LEU A 1 96 ? -0.157 -3.814 7.417 1.00 88.44 96 LEU A C 1
ATOM 739 O O . LEU A 1 96 ? -0.612 -4.001 8.547 1.00 88.44 96 LEU A O 1
ATOM 743 N N . GLN A 1 97 ? -0.438 -2.715 6.715 1.00 87.94 97 GLN A N 1
ATOM 744 C CA . GLN A 1 97 ? -1.308 -1.644 7.200 1.00 87.94 97 GLN A CA 1
ATOM 745 C C . GLN A 1 97 ? -2.729 -2.153 7.462 1.00 87.94 97 GLN A C 1
ATOM 747 O O . GLN A 1 97 ? -3.267 -1.926 8.547 1.00 87.94 97 GLN A O 1
ATOM 752 N N . VAL A 1 98 ? -3.318 -2.907 6.527 1.00 89.00 98 VAL A N 1
ATOM 753 C CA . VAL A 1 98 ? -4.645 -3.523 6.710 1.00 89.00 98 VAL A CA 1
ATOM 754 C C . VAL A 1 98 ? -4.655 -4.448 7.930 1.00 89.00 98 VAL A C 1
ATOM 756 O O . VAL A 1 98 ? -5.586 -4.386 8.737 1.00 89.00 98 VAL A O 1
ATOM 759 N N . ALA A 1 99 ? -3.610 -5.258 8.122 1.00 88.31 99 ALA A N 1
ATOM 760 C CA . ALA A 1 99 ? -3.487 -6.133 9.284 1.00 88.31 99 ALA A CA 1
ATOM 761 C C . ALA A 1 99 ? -3.395 -5.339 10.600 1.00 88.31 99 ALA A C 1
ATOM 763 O O . ALA A 1 99 ? -4.109 -5.648 11.556 1.00 88.31 99 ALA A O 1
ATOM 764 N N . LEU A 1 100 ? -2.583 -4.279 10.655 1.00 88.31 100 LEU A N 1
ATOM 765 C CA . LEU A 1 100 ? -2.469 -3.416 11.837 1.00 88.31 100 LEU A CA 1
ATOM 766 C C . LEU A 1 100 ? -3.797 -2.728 12.176 1.00 88.31 100 LEU A C 1
ATOM 768 O O . LEU A 1 100 ? -4.206 -2.695 13.340 1.00 88.31 100 LEU A O 1
ATOM 772 N N . VAL A 1 101 ? -4.506 -2.226 11.168 1.00 88.94 101 VAL A N 1
ATOM 773 C CA . VAL A 1 101 ? -5.819 -1.595 11.342 1.00 88.94 101 VAL A CA 1
ATOM 774 C C . VAL A 1 101 ? -6.846 -2.616 11.843 1.00 88.94 101 VAL A C 1
ATOM 776 O O . VAL A 1 101 ? -7.598 -2.350 12.786 1.00 88.94 101 VAL A O 1
ATOM 779 N N . TRP A 1 102 ? -6.865 -3.811 11.255 1.00 87.81 102 TRP A N 1
ATOM 780 C CA . TRP A 1 102 ? -7.849 -4.833 11.593 1.00 87.81 102 TRP A CA 1
ATOM 781 C C . TRP A 1 102 ? -7.615 -5.483 12.957 1.00 87.81 102 TRP A C 1
ATOM 783 O O . TRP A 1 102 ? -8.584 -5.725 13.677 1.00 87.81 102 TRP A O 1
ATOM 793 N N . PHE A 1 103 ? -6.363 -5.763 13.326 1.00 87.06 103 PHE A N 1
ATOM 794 C CA . PHE A 1 103 ? -6.041 -6.472 14.566 1.00 87.06 103 PHE A CA 1
ATOM 795 C C . PHE A 1 103 ? -5.702 -5.528 15.721 1.00 87.06 103 PHE A C 1
ATOM 797 O O . PHE A 1 103 ? -6.242 -5.694 16.813 1.00 87.06 103 PHE A O 1
ATOM 804 N N . ALA A 1 104 ? -4.850 -4.522 15.509 1.00 85.69 104 ALA A N 1
ATOM 805 C CA . ALA A 1 104 ? -4.369 -3.668 16.595 1.00 85.69 104 ALA A CA 1
ATOM 806 C C . ALA A 1 104 ? -5.296 -2.468 16.840 1.00 85.69 104 ALA A C 1
ATOM 808 O O . ALA A 1 104 ? -5.703 -2.218 17.981 1.00 85.69 104 ALA A O 1
ATOM 809 N N . LEU A 1 105 ? -5.703 -1.760 15.781 1.00 82.88 105 LEU A N 1
ATOM 810 C CA . LEU A 1 105 ? -6.567 -0.588 15.938 1.00 82.88 105 LEU A CA 1
ATOM 811 C C . LEU A 1 105 ? -7.987 -0.985 16.369 1.00 82.88 105 LEU A C 1
ATOM 813 O O . LEU A 1 105 ? -8.550 -0.375 17.280 1.00 82.88 105 LEU A O 1
ATOM 817 N N . ARG A 1 106 ? -8.540 -2.066 15.805 1.00 81.56 106 ARG A N 1
ATOM 818 C CA . ARG A 1 106 ? -9.841 -2.615 16.231 1.00 81.56 106 ARG A CA 1
ATOM 819 C C . ARG A 1 106 ? -9.843 -3.111 17.682 1.00 81.56 106 ARG A C 1
ATOM 821 O O . ARG A 1 106 ? -10.876 -3.019 18.344 1.00 81.56 106 ARG A O 1
ATOM 828 N N . ALA A 1 107 ? -8.703 -3.584 18.191 1.00 82.50 107 ALA A N 1
ATOM 829 C CA . ALA A 1 107 ? -8.530 -3.955 19.597 1.00 82.50 107 ALA A CA 1
ATOM 830 C C . ALA A 1 107 ? -8.428 -2.740 20.544 1.00 82.50 107 ALA A C 1
ATOM 832 O O . ALA A 1 107 ? -8.331 -2.915 21.757 1.00 82.50 107 ALA A O 1
ATOM 833 N N . GLY A 1 108 ? -8.469 -1.510 20.016 1.00 79.44 108 GLY A N 1
ATOM 834 C CA . GLY A 1 108 ? -8.409 -0.279 20.806 1.00 79.44 108 GLY A CA 1
ATOM 835 C C . GLY A 1 108 ? -6.991 0.152 21.180 1.00 79.44 108 GLY A C 1
ATOM 836 O O . GLY A 1 108 ? -6.826 1.031 22.029 1.00 79.44 108 GLY A O 1
ATOM 837 N N . GLN A 1 109 ? -5.959 -0.434 20.563 1.00 82.88 109 GLN A N 1
ATOM 838 C CA . GLN A 1 109 ? -4.579 -0.044 20.827 1.00 82.88 109 GLN A CA 1
ATOM 839 C C . GLN A 1 109 ? -4.271 1.308 20.175 1.00 82.88 109 GLN A C 1
ATOM 841 O O . GLN A 1 109 ? -4.230 1.439 18.954 1.00 82.88 109 GLN A O 1
ATOM 846 N N . ARG A 1 110 ? -4.019 2.327 21.004 1.00 81.06 110 ARG A N 1
ATOM 847 C CA . ARG A 1 110 ? -3.765 3.704 20.543 1.00 81.06 110 ARG A CA 1
ATOM 848 C C . ARG A 1 110 ? -2.493 3.841 19.706 1.00 81.06 110 ARG A C 1
ATOM 850 O O . ARG A 1 110 ? -2.453 4.690 18.825 1.00 81.06 110 ARG A O 1
ATOM 857 N N . TRP A 1 111 ? -1.482 3.005 19.953 1.00 85.81 111 TRP A N 1
ATOM 858 C CA . TRP A 1 111 ? -0.233 3.036 19.189 1.00 85.81 111 TRP A CA 1
ATOM 859 C C . TRP A 1 111 ? -0.456 2.716 17.708 1.00 85.81 111 TRP A C 1
ATOM 861 O O . TRP A 1 111 ? 0.104 3.401 16.865 1.00 85.81 111 TRP A O 1
ATOM 871 N N . ALA A 1 112 ? -1.361 1.784 17.384 1.00 83.56 112 ALA A N 1
ATOM 872 C CA . ALA A 1 112 ? -1.678 1.434 15.999 1.00 83.56 112 ALA A CA 1
ATOM 873 C C . ALA A 1 112 ? -2.176 2.635 15.182 1.00 83.56 112 ALA A C 1
ATOM 875 O O . ALA A 1 112 ? -1.865 2.746 14.003 1.00 83.56 112 ALA A O 1
ATOM 876 N N . LEU A 1 113 ? -2.910 3.554 15.820 1.00 81.88 113 LEU A N 1
ATOM 877 C CA . LEU A 1 113 ? -3.371 4.785 15.183 1.00 81.88 113 LEU A CA 1
ATOM 878 C C . LEU A 1 113 ? -2.178 5.667 14.806 1.00 81.88 113 LEU A C 1
ATOM 880 O O . LEU A 1 113 ? -2.043 6.032 13.647 1.00 81.88 113 LEU A O 1
ATOM 884 N N . PHE A 1 114 ? -1.268 5.925 15.750 1.00 86.75 114 PHE A N 1
ATOM 885 C CA . PHE A 1 114 ? -0.072 6.726 15.487 1.00 86.75 114 PHE A CA 1
ATOM 886 C C . PHE A 1 114 ? 0.842 6.096 14.439 1.00 86.75 114 PHE A C 1
ATOM 888 O O . PHE A 1 114 ? 1.327 6.813 13.572 1.00 86.75 114 PHE A O 1
ATOM 895 N N . THR A 1 115 ? 1.059 4.780 14.482 1.00 86.69 115 THR A N 1
ATOM 896 C CA . THR A 1 115 ? 1.923 4.092 13.515 1.00 86.69 115 THR A CA 1
ATOM 897 C C . THR A 1 115 ? 1.366 4.201 12.098 1.00 86.69 115 THR A C 1
ATOM 899 O O . THR A 1 115 ? 2.111 4.521 11.176 1.00 86.69 115 THR A O 1
ATOM 902 N N . VAL A 1 116 ? 0.056 3.990 11.924 1.00 84.44 116 VAL A N 1
ATOM 903 C CA . VAL A 1 116 ? -0.594 4.082 10.608 1.00 84.44 116 VAL A CA 1
ATOM 904 C C . VAL A 1 116 ? -0.639 5.531 10.122 1.00 84.44 116 VAL A C 1
ATOM 906 O O . VAL A 1 116 ? -0.249 5.795 8.991 1.00 84.44 116 VAL A O 1
ATOM 909 N N . THR A 1 117 ? -1.013 6.491 10.977 1.00 86.19 117 THR A N 1
ATOM 910 C CA . THR A 1 117 ? -0.992 7.914 10.605 1.00 86.19 117 THR A CA 1
ATOM 911 C C . THR A 1 117 ? 0.415 8.379 10.222 1.00 86.19 117 THR A C 1
ATOM 913 O O . THR A 1 117 ? 0.568 9.087 9.233 1.00 86.19 117 THR A O 1
ATOM 916 N N . LEU A 1 118 ? 1.448 7.991 10.978 1.00 87.69 118 LEU A N 1
ATOM 917 C CA . LEU A 1 118 ? 2.831 8.369 10.682 1.00 87.6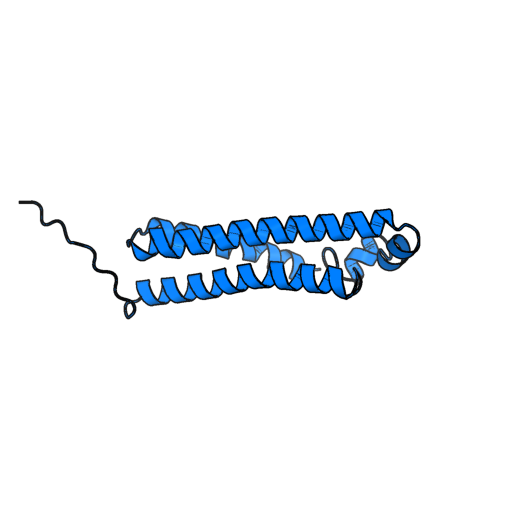9 118 LEU A CA 1
ATOM 918 C C . LEU A 1 118 ? 3.313 7.751 9.364 1.00 87.69 118 LEU A C 1
ATOM 920 O O . LEU A 1 118 ? 3.978 8.429 8.587 1.00 87.69 118 LEU A O 1
ATOM 924 N N . SER A 1 119 ? 2.945 6.493 9.105 1.00 84.06 119 SER A N 1
ATOM 925 C CA . SER A 1 119 ? 3.241 5.816 7.841 1.00 84.06 119 SER A CA 1
ATOM 926 C C . SER A 1 119 ? 2.599 6.535 6.653 1.00 84.06 119 SER A C 1
ATOM 928 O O . SER A 1 119 ? 3.274 6.765 5.656 1.00 84.06 119 SER A O 1
ATOM 930 N N . ASP A 1 120 ? 1.335 6.951 6.769 1.00 82.00 120 ASP A N 1
ATOM 931 C CA . ASP A 1 120 ? 0.643 7.675 5.694 1.00 82.00 120 ASP A CA 1
ATOM 932 C C . ASP A 1 120 ? 1.215 9.092 5.495 1.00 82.00 120 ASP A C 1
ATOM 934 O O . ASP A 1 120 ? 1.357 9.563 4.367 1.00 82.00 120 ASP A O 1
ATOM 938 N N . LEU A 1 121 ? 1.612 9.772 6.577 1.00 85.56 121 LEU A N 1
ATOM 939 C CA . LEU A 1 121 ? 2.272 11.082 6.495 1.00 85.56 121 LEU A CA 1
ATOM 940 C C . LEU A 1 121 ? 3.649 11.005 5.825 1.00 85.56 121 LEU A C 1
ATOM 942 O O . LEU A 1 121 ? 4.046 11.957 5.155 1.00 85.56 121 LEU A O 1
ATOM 946 N N . ALA A 1 122 ? 4.365 9.885 5.962 1.00 84.00 122 ALA A N 1
ATOM 947 C CA . ALA A 1 122 ? 5.660 9.678 5.313 1.00 84.00 122 ALA A CA 1
ATOM 948 C C . ALA A 1 122 ? 5.569 9.640 3.775 1.00 84.00 122 ALA A C 1
ATOM 950 O O . ALA A 1 122 ? 6.587 9.788 3.101 1.00 84.00 122 ALA A O 1
ATOM 951 N N . ILE A 1 123 ? 4.364 9.501 3.217 1.00 79.94 123 ILE A N 1
ATOM 952 C CA . ILE A 1 123 ? 4.119 9.551 1.773 1.00 79.94 123 ILE A CA 1
ATOM 953 C C . ILE A 1 123 ? 4.100 11.008 1.264 1.00 79.94 123 ILE A C 1
ATOM 955 O O . ILE A 1 123 ? 4.433 11.276 0.112 1.00 79.94 123 ILE A O 1
ATOM 959 N N . ILE A 1 124 ? 3.766 11.988 2.112 1.00 80.06 124 ILE A N 1
ATOM 960 C CA . ILE A 1 124 ? 3.658 13.402 1.706 1.00 80.06 124 ILE A CA 1
ATOM 961 C C .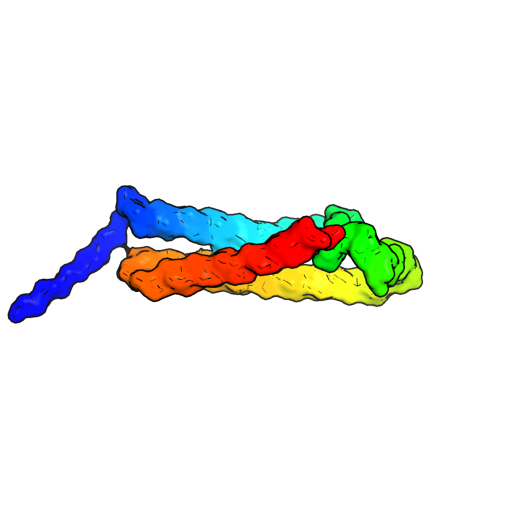 ILE A 1 124 ? 4.973 13.954 1.126 1.00 80.06 124 ILE A C 1
ATOM 963 O O . ILE A 1 124 ? 4.918 14.536 0.043 1.00 80.06 124 ILE A O 1
ATOM 967 N N . PRO A 1 125 ? 6.152 13.773 1.761 1.00 81.69 125 PRO A N 1
ATOM 968 C CA . PRO A 1 125 ? 7.425 14.225 1.198 1.00 81.69 125 PRO A CA 1
ATOM 969 C C . PRO A 1 125 ? 7.692 13.680 -0.205 1.00 81.69 125 PRO A C 1
ATOM 971 O O . PRO A 1 125 ? 8.234 14.393 -1.044 1.00 81.69 125 PRO A O 1
ATOM 974 N N . TYR A 1 126 ? 7.281 12.436 -0.464 1.00 72.69 126 TYR A N 1
ATOM 975 C CA . TYR A 1 126 ? 7.444 11.800 -1.765 1.00 72.69 126 TYR A CA 1
ATOM 976 C C . TYR A 1 126 ? 6.603 12.503 -2.841 1.00 72.69 126 TYR A C 1
ATOM 978 O O . TYR A 1 126 ? 7.136 12.888 -3.879 1.00 72.69 126 TYR A O 1
ATOM 986 N N . TYR A 1 127 ? 5.324 12.780 -2.566 1.00 73.56 127 TYR A N 1
ATOM 987 C CA . TYR A 1 127 ? 4.480 13.538 -3.499 1.00 73.56 127 TYR A CA 1
ATOM 988 C C . TYR A 1 127 ? 4.924 14.991 -3.676 1.00 73.56 127 TYR A C 1
ATOM 990 O O . TYR A 1 127 ? 4.815 15.529 -4.775 1.00 73.56 127 TYR A O 1
ATOM 998 N N . VAL A 1 128 ? 5.440 15.630 -2.623 1.00 76.38 128 VAL A N 1
ATOM 999 C CA . VAL A 1 128 ? 5.992 16.990 -2.720 1.00 76.38 128 VAL A CA 1
ATOM 1000 C C . VAL A 1 128 ? 7.222 17.014 -3.625 1.00 76.38 128 VAL A C 1
ATOM 10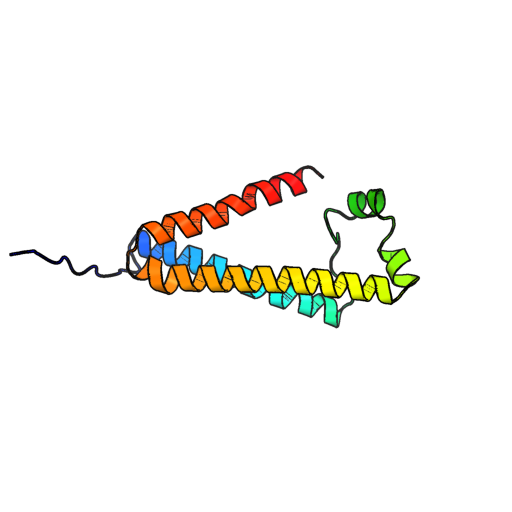02 O O . VAL A 1 128 ? 7.351 17.937 -4.422 1.00 76.38 128 VAL A O 1
ATOM 1005 N N . ALA A 1 129 ? 8.095 16.008 -3.538 1.00 69.44 129 ALA A N 1
ATOM 1006 C CA . ALA A 1 129 ? 9.264 15.907 -4.404 1.00 69.44 129 ALA A CA 1
ATOM 1007 C C . ALA A 1 129 ? 8.872 15.748 -5.882 1.00 69.44 129 ALA A C 1
ATOM 1009 O O . ALA A 1 129 ? 9.434 16.438 -6.724 1.00 69.44 129 ALA A O 1
ATOM 1010 N N . ILE A 1 130 ? 7.876 14.906 -6.185 1.00 65.81 130 ILE A N 1
ATOM 1011 C CA . ILE A 1 130 ? 7.380 14.706 -7.560 1.00 65.81 130 ILE A CA 1
ATOM 1012 C C . ILE A 1 130 ? 6.667 15.954 -8.090 1.00 65.81 130 ILE A C 1
ATOM 1014 O O . ILE A 1 130 ? 6.828 16.315 -9.245 1.00 65.81 130 ILE A O 1
ATOM 1018 N N . ALA A 1 131 ? 5.884 16.649 -7.263 1.00 64.56 131 ALA A N 1
ATOM 1019 C CA . ALA A 1 131 ? 5.147 17.835 -7.707 1.00 64.56 131 ALA A CA 1
ATOM 1020 C C . ALA A 1 131 ? 6.052 19.026 -8.084 1.00 64.56 131 ALA A C 1
ATOM 1022 O O . ALA A 1 131 ? 5.568 19.995 -8.667 1.00 64.56 131 ALA A O 1
ATOM 1023 N N . GLN A 1 132 ? 7.334 18.992 -7.706 1.00 56.50 132 GLN A N 1
ATOM 1024 C CA . GLN A 1 132 ? 8.318 20.030 -8.030 1.00 56.50 132 GLN A CA 1
ATO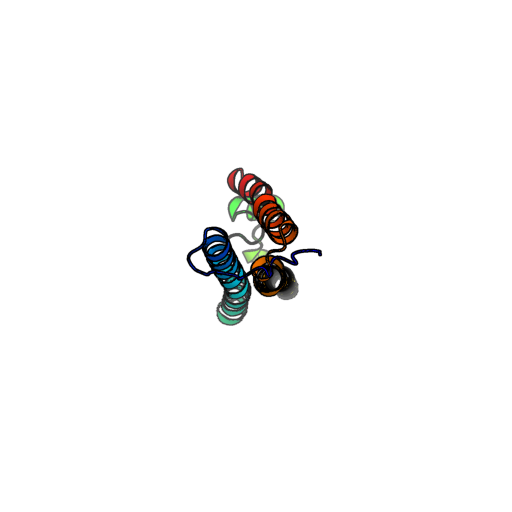M 1025 C C . GLN A 1 132 ? 9.136 19.740 -9.294 1.00 56.50 132 GLN A C 1
ATOM 1027 O O . GLN A 1 132 ? 9.950 20.582 -9.678 1.00 56.50 132 GLN A O 1
ATOM 1032 N N . THR A 1 133 ? 8.936 18.583 -9.923 1.00 48.91 133 THR A N 1
ATOM 1033 C CA . THR A 1 133 ? 9.620 18.159 -11.153 1.00 48.91 133 THR A CA 1
ATOM 1034 C C . THR A 1 133 ? 8.669 18.118 -12.328 1.00 48.91 133 THR A C 1
ATOM 1036 O O . THR A 1 133 ? 9.102 18.519 -13.427 1.00 48.91 133 THR A O 1
#

pLDDT: mean 72.12, std 13.43, range [39.0, 89.0]

Foldseek 3Di:
DDPPPQDDFDCPDPLVVLLVVLLVVLVVLLVVLVVVLVCCVVVHPPSDADLDFHVVVCCVPPNPLVVVCVVDVVSSVVSSVVSNVVSVVSNVVSVVLNCLSVPVSSSVNPVSVVVSVVVVVVCVVVVVVSVVD

Sequence (133 aa):
MNTSSTFKFRWRSLLGISVALYLSYGALNVYLPIYVPYTLHTQGAWSVGGLVLTNEADLAMLGSFAEAAQRDVRVGAFLVSFMDTMCAFMMAFALLQVALVWFALRAGQRWALFTVTLSDLAIIPYYVAIAQT

Secondary structure (DSSP, 8-state):
----------TTSHHHHHHHHHHHHHHHHHHHHHHHHHHHHHH-TTSSS-SSS-HHHHHHHH--HHHHHHH-HHHHHHHHHHHHHHHHHHHHHHHHHHHIIIIIITTT-HHHHHHHHHHHHTTHHHHHHHHT-